Protein AF-A0A3D3I3N3-F1 (afdb_monomer)

Solvent-accessible surface area (backbone atoms only — not comparable to full-atom values): 8330 Å² total; per-residue (Å²): 110,50,72,39,70,46,18,69,83,77,69,41,96,70,52,85,77,75,49,32,69,65,54,54,48,48,44,50,77,73,69,51,54,66,74,58,51,54,49,53,52,51,52,31,50,77,68,74,52,48,52,54,95,85,55,81,80,80,92,64,98,73,89,87,88,80,66,74,88,75,64,67,69,63,46,59,38,98,86,43,79,83,39,69,40,49,49,94,45,44,68,59,54,50,46,71,75,52,67,89,70,86,84,68,99,61,99,71,60,96,85,64,85,88,77,87,81,94,67,59,85,70,77,109

pLDDT: mean 90.13, std 7.93, range [53.38, 98.31]

Mean predicted aligned error: 6.67 Å

Structure (mmCIF, N/CA/C/O backbone):
data_AF-A0A3D3I3N3-F1
#
_entry.id   AF-A0A3D3I3N3-F1
#
loop_
_atom_site.group_PDB
_atom_site.id
_atom_site.type_symbol
_atom_site.label_atom_id
_atom_site.label_alt_id
_atom_site.label_comp_id
_atom_site.label_asym_id
_atom_site.label_entity_id
_atom_site.label_seq_id
_atom_site.pdbx_PDB_ins_code
_atom_site.Cartn_x
_atom_site.Cartn_y
_atom_site.Cartn_z
_atom_site.occupancy
_atom_site.B_iso_or_equiv
_atom_site.auth_seq_id
_atom_site.auth_comp_id
_atom_site.auth_asym_id
_atom_site.auth_atom_id
_atom_site.pdbx_PDB_model_num
ATOM 1 N N . ALA A 1 1 ? 0.994 1.343 -4.228 1.00 86.19 1 ALA A N 1
ATOM 2 C CA . ALA A 1 1 ? 0.546 2.714 -3.893 1.00 86.19 1 ALA A CA 1
ATOM 3 C C . ALA A 1 1 ? 0.265 2.879 -2.397 1.00 86.19 1 ALA A C 1
ATOM 5 O O . ALA A 1 1 ? 0.879 3.739 -1.784 1.00 86.19 1 ALA A O 1
ATOM 6 N N . THR A 1 2 ? -0.582 2.039 -1.793 1.00 89.44 2 THR A N 1
ATOM 7 C CA . THR A 1 2 ? -1.004 2.143 -0.381 1.00 89.44 2 THR A CA 1
ATOM 8 C C . THR A 1 2 ? 0.145 2.243 0.630 1.00 89.44 2 THR A C 1
ATOM 10 O O . THR A 1 2 ? 0.139 3.152 1.447 1.00 89.44 2 THR A O 1
ATOM 13 N N . ILE A 1 3 ? 1.171 1.386 0.540 1.00 90.56 3 ILE A N 1
ATOM 14 C CA . ILE A 1 3 ? 2.317 1.427 1.473 1.00 90.56 3 ILE A CA 1
ATOM 15 C C . ILE A 1 3 ? 3.053 2.774 1.391 1.00 90.56 3 ILE A C 1
ATOM 17 O O . ILE A 1 3 ? 3.294 3.403 2.412 1.00 90.56 3 ILE A O 1
ATOM 21 N N . ALA A 1 4 ? 3.354 3.247 0.177 1.00 91.94 4 ALA A N 1
ATOM 22 C CA . ALA A 1 4 ? 4.021 4.534 -0.030 1.00 91.94 4 ALA A CA 1
ATOM 23 C C . ALA A 1 4 ? 3.169 5.730 0.425 1.00 91.94 4 ALA A C 1
ATOM 25 O O . ALA A 1 4 ? 3.715 6.723 0.896 1.00 91.94 4 ALA A O 1
ATOM 26 N N . ASN A 1 5 ? 1.840 5.644 0.290 1.00 88.38 5 ASN A N 1
ATOM 27 C CA . ASN A 1 5 ? 0.923 6.683 0.759 1.00 88.38 5 ASN A CA 1
ATOM 28 C C . ASN A 1 5 ? 0.978 6.851 2.283 1.00 88.38 5 ASN A C 1
ATOM 30 O O . ASN A 1 5 ? 0.860 7.977 2.748 1.00 88.38 5 ASN A O 1
ATOM 34 N N . MET A 1 6 ? 1.226 5.764 3.021 1.00 87.69 6 MET A N 1
ATOM 35 C CA . MET A 1 6 ? 1.333 5.774 4.481 1.00 87.69 6 MET A CA 1
ATOM 36 C C . MET A 1 6 ? 2.717 6.209 5.014 1.00 87.69 6 MET A C 1
ATOM 38 O O . MET A 1 6 ? 3.010 6.028 6.196 1.00 87.69 6 MET A O 1
ATOM 42 N N . ALA A 1 7 ? 3.609 6.732 4.160 1.00 89.88 7 ALA A N 1
ATOM 43 C CA . ALA A 1 7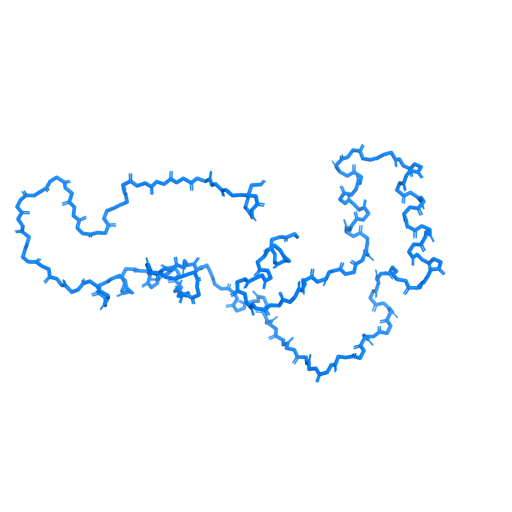 ? 4.956 7.150 4.566 1.00 89.88 7 ALA A CA 1
ATOM 44 C C . ALA A 1 7 ? 4.998 8.143 5.742 1.00 89.88 7 ALA A C 1
ATOM 46 O O . ALA A 1 7 ? 5.808 7.930 6.654 1.00 89.88 7 ALA A O 1
ATOM 47 N N . PRO A 1 8 ? 4.133 9.176 5.787 1.00 86.94 8 PRO A N 1
ATOM 48 C CA . PRO A 1 8 ? 4.076 10.085 6.928 1.00 86.94 8 PRO A CA 1
ATOM 49 C C . PRO A 1 8 ? 3.744 9.385 8.255 1.00 86.94 8 PRO A C 1
ATOM 51 O O . PRO A 1 8 ? 4.274 9.764 9.297 1.00 86.94 8 PRO A O 1
ATOM 54 N N . GLU A 1 9 ? 2.908 8.347 8.233 1.00 85.50 9 GLU A N 1
ATOM 55 C CA . GLU A 1 9 ? 2.410 7.642 9.416 1.00 85.50 9 GLU A CA 1
ATOM 56 C C . GLU A 1 9 ? 3.497 6.819 10.117 1.00 85.50 9 GLU A C 1
ATOM 58 O O . GLU A 1 9 ? 3.464 6.687 11.342 1.00 85.50 9 GLU A O 1
ATOM 63 N N . TYR A 1 10 ? 4.472 6.293 9.369 1.00 85.88 10 TYR A N 1
ATOM 64 C CA . TYR A 1 10 ? 5.650 5.612 9.925 1.00 85.88 10 TYR A CA 1
ATOM 65 C C . TYR A 1 10 ? 6.914 6.489 9.942 1.00 85.88 10 TYR A C 1
ATOM 67 O O . TYR A 1 10 ? 7.996 6.009 10.278 1.00 85.88 10 TYR A O 1
ATOM 75 N N . GLY A 1 11 ? 6.780 7.784 9.630 1.00 89.12 11 GLY A N 1
ATOM 76 C CA . GLY A 1 11 ? 7.830 8.791 9.800 1.00 89.12 11 GLY A CA 1
ATOM 77 C C . GLY A 1 11 ? 8.894 8.834 8.701 1.00 89.12 11 GLY A C 1
ATOM 78 O O . GLY A 1 11 ? 9.946 9.438 8.908 1.00 89.12 11 GLY A O 1
ATOM 79 N N . ALA A 1 12 ? 8.656 8.220 7.540 1.00 92.19 12 ALA A N 1
ATOM 80 C CA . ALA A 1 12 ? 9.586 8.297 6.416 1.00 92.19 12 ALA A CA 1
ATOM 81 C C . ALA A 1 12 ? 9.354 9.549 5.562 1.00 92.19 12 ALA A C 1
ATOM 83 O O . ALA A 1 12 ? 8.223 9.980 5.349 1.00 92.19 12 ALA A O 1
ATOM 84 N N . THR A 1 13 ? 10.431 10.096 4.990 1.00 94.44 13 THR A N 1
ATOM 85 C CA . THR A 1 13 ? 10.340 11.194 4.013 1.00 94.44 13 THR A CA 1
ATOM 86 C C . THR A 1 13 ? 9.647 10.754 2.721 1.00 94.44 13 THR A C 1
ATOM 88 O O . THR A 1 13 ? 8.879 11.516 2.143 1.00 94.44 13 THR A O 1
ATOM 91 N N . CYS A 1 14 ? 9.919 9.532 2.254 1.00 93.44 14 CYS A N 1
ATOM 92 C CA . CYS A 1 14 ? 9.282 8.946 1.077 1.00 93.44 14 CYS A CA 1
ATOM 93 C C . CYS A 1 14 ? 9.255 7.412 1.165 1.00 93.44 14 CYS A C 1
ATOM 95 O O . CYS A 1 14 ? 10.122 6.804 1.793 1.00 93.44 14 CYS A O 1
ATOM 97 N N . GLY A 1 15 ? 8.260 6.794 0.522 1.00 92.88 15 GLY A N 1
ATOM 98 C CA . GLY A 1 15 ? 8.227 5.358 0.238 1.00 92.88 15 GLY A CA 1
ATOM 99 C C . GLY A 1 15 ? 8.423 5.132 -1.258 1.00 92.88 15 GLY A C 1
ATOM 100 O O . GLY A 1 15 ? 7.574 5.534 -2.053 1.00 92.88 15 GLY A O 1
ATOM 101 N N . LEU A 1 16 ? 9.543 4.523 -1.646 1.00 93.19 16 LEU A N 1
ATOM 102 C CA . LEU A 1 16 ? 9.910 4.313 -3.046 1.00 93.19 16 LEU A CA 1
ATOM 103 C C . LEU A 1 16 ? 9.753 2.843 -3.427 1.00 93.19 16 LEU A C 1
ATOM 105 O O . LEU A 1 16 ? 10.225 1.956 -2.723 1.00 93.19 16 LEU A O 1
ATOM 109 N N . PHE A 1 17 ? 9.119 2.616 -4.573 1.00 94.56 17 PHE A N 1
ATOM 110 C CA . PHE A 1 17 ? 9.023 1.316 -5.227 1.00 94.56 17 PHE A CA 1
ATOM 111 C C . PHE A 1 17 ? 9.619 1.479 -6.631 1.00 94.56 17 PHE A C 1
ATOM 113 O O . PHE A 1 17 ? 9.136 2.345 -7.369 1.00 94.56 17 PHE A O 1
ATOM 120 N N . PRO A 1 18 ? 10.687 0.741 -6.987 1.00 94.25 18 PRO A N 1
ATOM 121 C CA . PRO A 1 18 ? 11.309 0.847 -8.303 1.00 94.25 18 PRO A CA 1
ATOM 122 C C . PRO A 1 18 ? 10.328 0.563 -9.445 1.00 94.25 18 PRO A C 1
ATOM 124 O O . PRO A 1 18 ? 9.402 -0.231 -9.293 1.00 94.25 18 PRO A O 1
ATOM 127 N N . VAL A 1 19 ? 10.556 1.189 -10.602 1.00 96.56 19 VAL A N 1
ATOM 128 C CA . VAL A 1 19 ? 9.777 0.899 -11.812 1.00 96.56 19 VAL A CA 1
ATOM 129 C C . VAL A 1 19 ? 10.142 -0.488 -12.317 1.00 96.56 19 VAL A C 1
ATOM 131 O O . VAL A 1 19 ? 11.312 -0.777 -12.541 1.00 96.56 19 VAL A O 1
ATOM 134 N N . ASP A 1 20 ? 9.135 -1.319 -12.537 1.00 96.69 20 ASP A N 1
ATOM 135 C CA . ASP A 1 20 ? 9.275 -2.715 -12.934 1.00 96.69 20 ASP A CA 1
ATOM 136 C C . ASP A 1 20 ? 8.194 -3.125 -13.956 1.00 96.69 20 ASP A C 1
ATOM 138 O O . ASP A 1 20 ? 7.418 -2.304 -14.460 1.00 96.69 20 ASP A O 1
ATOM 142 N N . ALA A 1 21 ? 8.121 -4.421 -14.266 1.00 96.69 21 ALA A N 1
ATOM 143 C CA . ALA A 1 21 ? 7.113 -4.960 -15.177 1.00 96.69 21 ALA A CA 1
ATOM 144 C C . ALA A 1 21 ? 5.672 -4.735 -14.681 1.00 96.69 21 ALA A C 1
ATOM 146 O O . ALA A 1 21 ? 4.770 -4.533 -15.499 1.00 96.69 21 ALA A O 1
ATOM 147 N N . GLU A 1 22 ? 5.444 -4.727 -13.365 1.00 97.19 22 GLU A N 1
ATOM 148 C CA . GLU A 1 22 ? 4.128 -4.455 -12.791 1.00 97.19 22 GLU A CA 1
ATOM 149 C C . GLU A 1 22 ? 3.722 -2.993 -12.994 1.00 97.19 22 GLU A C 1
ATOM 151 O O . GLU A 1 22 ? 2.583 -2.701 -13.356 1.00 97.19 22 GLU A O 1
ATOM 156 N N . THR A 1 23 ? 4.673 -2.068 -12.877 1.00 97.31 23 THR A N 1
ATOM 157 C CA . THR A 1 23 ? 4.469 -0.654 -13.205 1.00 97.31 23 THR A CA 1
ATOM 158 C C . THR A 1 23 ? 4.059 -0.483 -14.671 1.00 97.31 23 THR A C 1
ATOM 160 O O . THR A 1 23 ? 3.098 0.229 -14.971 1.00 97.31 23 THR A O 1
ATOM 163 N N . ILE A 1 24 ? 4.725 -1.182 -15.597 1.00 98.00 24 ILE A N 1
ATOM 164 C CA . ILE A 1 24 ? 4.367 -1.186 -17.025 1.00 98.00 24 ILE A CA 1
ATOM 165 C C . ILE A 1 24 ? 2.967 -1.770 -17.250 1.00 98.00 24 ILE A C 1
ATOM 167 O O . ILE A 1 24 ? 2.167 -1.194 -17.995 1.00 98.00 24 ILE A O 1
ATOM 171 N N . ARG A 1 25 ? 2.637 -2.879 -16.574 1.00 97.88 25 ARG A N 1
ATOM 172 C CA . ARG A 1 25 ? 1.293 -3.469 -16.606 1.00 97.88 25 ARG A CA 1
ATOM 173 C C . ARG A 1 25 ? 0.246 -2.463 -16.141 1.00 97.88 25 ARG A C 1
ATOM 175 O O . ARG A 1 25 ? -0.754 -2.290 -16.831 1.00 97.88 25 ARG A O 1
ATOM 182 N N . TYR A 1 26 ? 0.504 -1.760 -15.041 1.00 97.69 26 TYR A N 1
ATOM 183 C CA . TYR A 1 26 ? -0.396 -0.751 -14.495 1.00 97.69 26 TYR A CA 1
ATOM 184 C C . TYR A 1 26 ? -0.623 0.425 -15.456 1.00 97.69 26 TYR A C 1
ATOM 186 O O . TYR A 1 26 ? -1.762 0.863 -15.650 1.00 97.69 26 TYR A O 1
ATOM 194 N N . LEU A 1 27 ? 0.430 0.933 -16.108 1.00 98.12 27 LEU A N 1
ATOM 195 C CA . LEU A 1 27 ? 0.291 1.982 -17.127 1.00 98.12 27 LEU A CA 1
ATOM 196 C C . LEU A 1 27 ? -0.621 1.521 -18.272 1.00 98.12 27 LEU A C 1
ATOM 198 O O . LEU A 1 27 ? -1.520 2.263 -18.674 1.00 98.12 27 LEU A O 1
ATOM 202 N N . ARG A 1 28 ? -0.457 0.275 -18.729 1.00 97.75 28 ARG A N 1
ATOM 203 C CA . ARG A 1 28 ? -1.316 -0.320 -19.759 1.00 97.75 28 ARG A CA 1
ATOM 204 C C . ARG A 1 28 ? -2.763 -0.463 -19.297 1.00 97.75 28 ARG A C 1
ATOM 206 O O . ARG A 1 28 ? -3.667 0.020 -19.971 1.00 97.75 28 ARG A O 1
ATOM 213 N N . THR A 1 29 ? -3.006 -1.071 -18.135 1.00 97.81 29 THR A N 1
ATOM 214 C CA . THR A 1 29 ? -4.371 -1.290 -17.618 1.00 97.81 29 THR A CA 1
ATOM 215 C C . THR A 1 29 ? -5.096 0.011 -17.303 1.00 97.81 29 THR A C 1
ATOM 217 O O . THR A 1 29 ? -6.318 0.071 -17.365 1.00 97.81 29 THR A O 1
ATOM 220 N N . SER A 1 30 ? -4.350 1.067 -16.989 1.00 97.38 30 SER A N 1
ATOM 221 C CA . SER A 1 30 ? -4.897 2.400 -16.757 1.00 97.38 30 SER A CA 1
ATOM 222 C C . SER A 1 30 ? -5.050 3.224 -18.048 1.00 97.38 30 SER A C 1
ATOM 224 O O . SER A 1 30 ? -5.346 4.416 -17.981 1.00 97.38 30 SER A O 1
ATOM 226 N N . GLY A 1 31 ? -4.871 2.613 -19.225 1.00 97.31 31 GLY A N 1
ATOM 227 C CA . GLY A 1 31 ? -5.214 3.197 -20.525 1.00 97.31 31 GLY A CA 1
ATOM 228 C C . GLY A 1 31 ? -4.171 4.149 -21.109 1.00 97.31 31 GLY A C 1
ATOM 229 O O . GLY A 1 31 ? -4.523 5.021 -21.901 1.00 97.31 31 GLY A O 1
ATOM 230 N N . ARG A 1 32 ? -2.898 4.041 -20.711 1.00 98.31 32 ARG A N 1
ATOM 231 C CA . ARG A 1 32 ? -1.824 4.831 -21.335 1.00 98.31 32 ARG A CA 1
ATOM 232 C C . ARG A 1 32 ? -1.494 4.252 -22.707 1.00 98.31 32 ARG A C 1
ATOM 234 O O . ARG A 1 32 ? -1.537 3.045 -22.905 1.00 98.31 32 ARG A O 1
ATOM 241 N N . ASP A 1 33 ? -1.154 5.137 -23.638 1.00 97.75 33 ASP A N 1
ATOM 242 C CA . ASP A 1 33 ? -0.798 4.763 -25.006 1.00 97.75 33 ASP A CA 1
ATOM 243 C C . ASP A 1 33 ? 0.500 3.934 -25.056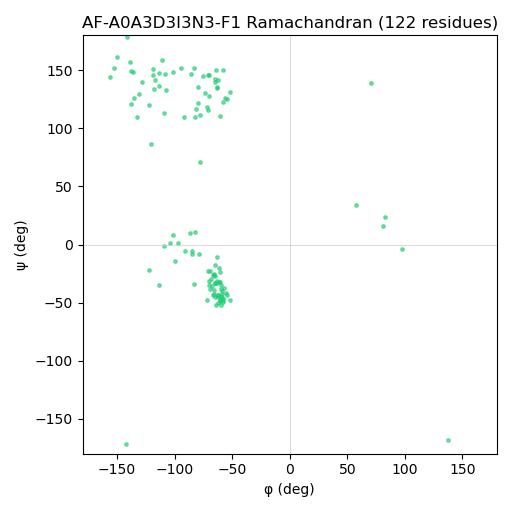 1.00 97.75 33 ASP A C 1
ATOM 245 O O . ASP A 1 33 ? 1.460 4.224 -24.336 1.00 97.75 33 ASP A O 1
ATOM 249 N N . GLU A 1 34 ? 0.565 2.938 -25.943 1.00 97.94 34 GLU A N 1
ATOM 250 C CA . GLU A 1 34 ? 1.725 2.041 -26.050 1.00 97.94 34 GLU A CA 1
ATOM 251 C C . GLU A 1 34 ? 3.015 2.788 -26.420 1.00 97.94 34 GLU A C 1
ATOM 253 O O . GLU A 1 34 ? 4.088 2.435 -25.931 1.00 97.94 34 GLU A O 1
ATOM 258 N N . THR A 1 35 ? 2.950 3.876 -27.200 1.00 98.25 35 THR A N 1
ATOM 259 C CA . THR A 1 35 ? 4.147 4.684 -27.498 1.00 98.25 35 THR A CA 1
ATOM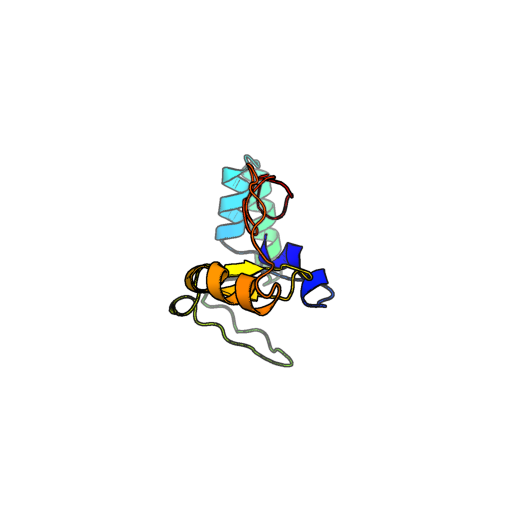 260 C C . THR A 1 35 ? 4.653 5.428 -26.264 1.00 98.25 35 THR A C 1
ATOM 262 O O . THR A 1 35 ? 5.847 5.706 -26.142 1.00 98.25 35 THR A O 1
ATOM 265 N N . HIS A 1 36 ? 3.766 5.786 -25.332 1.00 97.88 36 HIS A N 1
ATOM 266 C CA . HIS A 1 36 ? 4.156 6.357 -24.047 1.00 97.88 36 HIS A CA 1
ATOM 267 C C . HIS A 1 36 ? 4.790 5.284 -23.163 1.00 97.88 36 HIS A C 1
ATOM 269 O O . HIS A 1 36 ? 5.868 5.506 -22.616 1.00 97.88 36 HIS A O 1
ATOM 275 N N . ILE A 1 37 ? 4.153 4.118 -23.058 1.00 98.31 37 ILE A N 1
ATOM 276 C CA . ILE A 1 37 ? 4.636 2.997 -22.246 1.00 98.31 37 ILE A CA 1
ATOM 277 C C . ILE A 1 37 ? 6.034 2.564 -22.701 1.00 98.31 37 ILE A C 1
ATOM 279 O O . ILE A 1 37 ? 6.946 2.483 -21.880 1.00 98.31 37 ILE A O 1
ATOM 283 N N . ALA A 1 38 ? 6.233 2.391 -24.010 1.00 98.12 38 ALA A N 1
ATOM 284 C CA . ALA A 1 38 ? 7.526 2.031 -24.583 1.00 98.12 38 ALA A CA 1
ATOM 285 C C . ALA A 1 38 ? 8.617 3.068 -24.266 1.00 98.12 38 ALA A C 1
ATOM 287 O O . ALA A 1 38 ? 9.753 2.702 -23.969 1.00 98.12 38 ALA A O 1
ATOM 288 N N . ARG A 1 39 ? 8.278 4.366 -24.281 1.00 98.12 39 ARG A N 1
ATOM 289 C CA . ARG A 1 39 ? 9.214 5.437 -23.904 1.00 98.12 39 ARG A CA 1
ATOM 290 C C . ARG A 1 39 ? 9.591 5.384 -22.428 1.00 98.12 39 ARG A C 1
ATOM 292 O O . ARG A 1 39 ? 10.767 5.539 -22.116 1.00 98.12 39 ARG A O 1
ATOM 299 N N . VAL A 1 40 ? 8.619 5.167 -21.541 1.00 97.88 40 VAL A N 1
ATOM 300 C CA . VAL A 1 40 ? 8.870 5.029 -20.098 1.00 97.88 40 VAL A CA 1
ATOM 301 C C . VAL A 1 40 ? 9.812 3.857 -19.847 1.00 97.88 40 VAL A C 1
ATOM 303 O O . VAL A 1 40 ? 10.853 4.034 -19.220 1.00 97.88 40 VAL A O 1
ATOM 306 N N . GLU A 1 41 ? 9.501 2.681 -20.388 1.00 97.88 41 GLU A N 1
ATOM 307 C CA . GLU A 1 41 ? 10.334 1.496 -20.198 1.00 97.88 41 GLU A CA 1
ATOM 308 C C . GLU A 1 41 ? 11.752 1.696 -20.750 1.00 97.88 41 GLU A C 1
ATOM 310 O O . GLU A 1 41 ? 12.729 1.465 -20.036 1.00 97.88 41 GLU A O 1
ATOM 315 N N . ALA A 1 42 ? 11.882 2.187 -21.987 1.00 98.06 42 ALA A N 1
ATOM 316 C CA . ALA A 1 42 ? 13.182 2.436 -22.605 1.00 98.06 42 ALA A CA 1
ATOM 317 C C . ALA A 1 42 ? 14.029 3.432 -21.797 1.00 98.06 42 ALA A C 1
ATOM 319 O O . ALA A 1 42 ? 15.228 3.218 -21.626 1.00 98.06 42 ALA A O 1
ATOM 320 N N . TYR A 1 43 ? 13.412 4.488 -21.262 1.00 98.19 43 TYR A N 1
ATOM 321 C CA . TYR A 1 43 ? 14.082 5.484 -20.428 1.00 98.19 43 TYR A CA 1
ATOM 322 C C . TYR A 1 43 ? 14.643 4.879 -19.134 1.00 98.19 43 TYR A C 1
ATOM 324 O O . TYR A 1 43 ? 15.823 5.063 -18.837 1.00 98.19 43 TYR A O 1
ATOM 332 N N . TYR A 1 44 ? 13.826 4.131 -18.382 1.00 97.44 44 TYR A N 1
ATOM 333 C CA . TYR A 1 44 ? 14.269 3.522 -17.123 1.00 97.44 44 TYR A CA 1
ATOM 334 C C . TYR A 1 44 ? 15.319 2.431 -17.356 1.00 97.44 44 TYR A C 1
ATOM 336 O O . TYR A 1 44 ? 16.270 2.325 -16.581 1.00 97.44 44 TYR A O 1
ATOM 344 N N . ARG A 1 45 ? 15.206 1.665 -18.449 1.00 95.44 45 ARG A N 1
ATOM 345 C CA . ARG A 1 45 ? 16.226 0.682 -18.841 1.00 95.44 45 ARG A CA 1
ATOM 346 C C . ARG A 1 45 ? 17.547 1.345 -19.216 1.00 95.44 45 ARG A C 1
ATOM 348 O O . ARG A 1 45 ? 18.584 0.916 -18.731 1.00 95.44 45 ARG A O 1
ATOM 355 N N . ALA A 1 46 ? 17.516 2.414 -20.012 1.00 97.19 46 ALA A N 1
ATOM 356 C CA . ALA A 1 46 ? 18.723 3.137 -20.419 1.00 97.19 46 ALA A CA 1
ATOM 357 C C . ALA A 1 46 ? 19.502 3.736 -19.232 1.00 97.19 46 ALA A C 1
ATOM 359 O O . ALA A 1 46 ? 20.703 3.966 -19.342 1.00 97.19 46 ALA A O 1
ATOM 360 N N . GLN A 1 47 ? 18.830 3.977 -18.104 1.00 95.69 47 GLN A N 1
ATOM 361 C CA . GLN A 1 47 ? 19.447 4.484 -16.877 1.00 95.69 47 GLN A CA 1
ATOM 362 C C . GLN A 1 47 ? 19.801 3.407 -15.852 1.00 95.69 47 GLN A C 1
ATOM 364 O O . GLN A 1 47 ? 20.297 3.748 -14.782 1.00 95.69 47 GLN A O 1
ATOM 369 N N . ASN A 1 48 ? 19.550 2.128 -16.145 1.00 92.88 48 ASN A N 1
ATOM 370 C CA . ASN A 1 48 ? 19.677 1.034 -15.177 1.00 92.88 48 ASN A CA 1
ATOM 371 C C . ASN A 1 48 ? 18.805 1.240 -13.921 1.00 92.88 48 ASN A C 1
ATOM 373 O O . ASN A 1 48 ? 19.183 0.861 -12.817 1.00 92.88 48 ASN A O 1
ATOM 377 N N . LEU A 1 49 ? 17.632 1.858 -14.092 1.00 94.00 49 LEU A N 1
ATOM 378 C CA . LEU A 1 49 ? 16.651 2.116 -13.031 1.0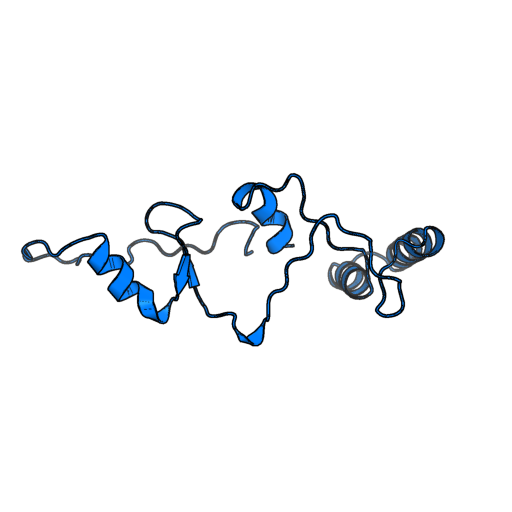0 94.00 49 LEU A CA 1
ATOM 379 C C . LEU A 1 49 ? 15.384 1.257 -13.169 1.00 94.00 49 LEU A C 1
ATOM 381 O O . LEU A 1 49 ? 14.470 1.369 -12.354 1.00 94.00 49 LEU A O 1
ATOM 385 N N . PHE A 1 50 ? 15.309 0.425 -14.210 1.00 96.00 50 PHE A N 1
ATOM 386 C CA . PHE A 1 50 ? 14.250 -0.566 -14.364 1.00 96.00 50 PHE A CA 1
ATOM 387 C C . PHE A 1 50 ? 14.589 -1.805 -13.532 1.00 96.00 50 PHE A C 1
ATOM 389 O O . PHE A 1 50 ? 15.587 -2.471 -13.794 1.00 96.00 50 PHE A O 1
ATOM 396 N N . HIS A 1 51 ? 1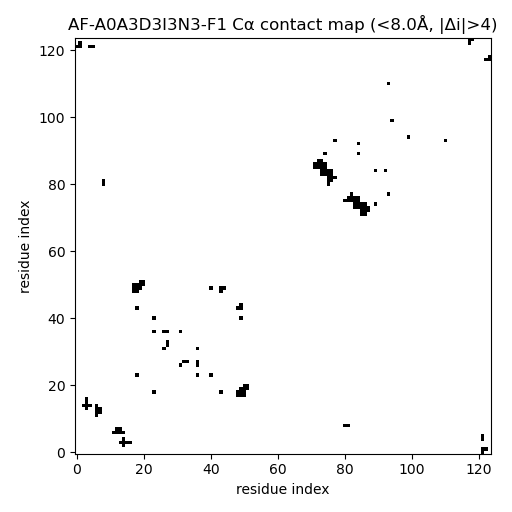3.764 -2.107 -12.537 1.00 95.50 51 HIS A N 1
ATOM 397 C CA . HIS A 1 51 ? 13.975 -3.209 -11.613 1.00 95.50 51 HIS A CA 1
ATOM 398 C C . HIS A 1 51 ? 13.563 -4.556 -12.216 1.00 95.50 51 HIS A C 1
ATOM 400 O O . HIS A 1 51 ? 12.487 -4.707 -12.804 1.00 95.50 51 HIS A O 1
ATOM 406 N N . SER A 1 52 ? 14.414 -5.555 -12.007 1.00 92.88 52 SER A N 1
ATOM 407 C CA . SER A 1 52 ? 14.197 -6.955 -12.358 1.00 92.88 52 SER A CA 1
ATOM 408 C C . SER A 1 52 ? 14.941 -7.858 -11.368 1.00 92.88 52 SER A C 1
ATOM 410 O O . SER A 1 52 ? 15.825 -7.402 -10.650 1.00 92.88 52 SER A O 1
ATOM 412 N N . ALA A 1 53 ? 14.559 -9.136 -11.295 1.00 89.06 53 ALA A N 1
ATOM 413 C CA . ALA A 1 53 ? 15.079 -10.072 -10.288 1.00 89.06 53 ALA A CA 1
ATOM 414 C C . ALA A 1 53 ? 16.587 -10.374 -10.419 1.00 89.06 53 ALA A C 1
ATOM 416 O O . ALA A 1 53 ? 17.193 -10.899 -9.493 1.00 89.06 53 ALA A O 1
ATOM 417 N N . ASP A 1 54 ? 17.172 -10.077 -11.575 1.00 88.44 54 ASP A N 1
ATOM 418 C CA . ASP A 1 54 ? 18.588 -10.229 -11.905 1.00 88.44 54 ASP A CA 1
ATOM 419 C C . ASP A 1 54 ? 19.429 -8.978 -11.595 1.00 88.44 54 ASP A C 1
ATOM 421 O O . ASP A 1 54 ? 20.654 -9.022 -11.716 1.00 88.44 54 ASP A O 1
ATOM 425 N N . MET A 1 55 ? 18.800 -7.871 -11.189 1.00 88.06 55 MET A N 1
ATOM 426 C CA . MET A 1 55 ? 19.520 -6.663 -10.793 1.00 88.06 55 MET A CA 1
ATOM 427 C C . MET A 1 55 ? 20.232 -6.862 -9.449 1.00 88.06 55 MET A C 1
ATOM 429 O O . MET A 1 55 ? 19.712 -7.551 -8.567 1.00 88.06 55 MET A O 1
ATOM 433 N N . PRO A 1 56 ? 21.408 -6.238 -9.257 1.00 89.12 56 PRO A N 1
ATOM 434 C CA . PRO A 1 56 ? 22.065 -6.236 -7.960 1.00 89.12 56 PRO A CA 1
ATOM 435 C C . PRO A 1 56 ? 21.183 -5.538 -6.920 1.00 89.12 56 PRO A C 1
ATOM 437 O O . PRO A 1 56 ? 20.545 -4.521 -7.206 1.00 89.12 56 PRO A O 1
ATOM 440 N N . GLU A 1 57 ? 21.169 -6.081 -5.705 1.00 89.12 57 GLU A N 1
ATOM 441 C CA . GLU A 1 57 ? 20.480 -5.457 -4.580 1.00 89.12 57 GLU A CA 1
ATOM 442 C C . GLU A 1 57 ? 21.144 -4.116 -4.242 1.00 89.12 57 GLU A C 1
ATOM 444 O O . GLU A 1 57 ? 22.369 -3.977 -4.292 1.00 89.12 57 GLU A O 1
ATOM 449 N N . ALA A 1 58 ? 20.332 -3.108 -3.928 1.00 90.00 58 ALA A N 1
ATOM 450 C CA . ALA A 1 58 ? 20.852 -1.812 -3.527 1.00 90.00 58 ALA A CA 1
ATOM 451 C C . ALA A 1 58 ? 21.500 -1.893 -2.138 1.00 90.00 58 ALA A C 1
ATOM 453 O O . ALA A 1 58 ? 21.039 -2.610 -1.250 1.00 90.00 58 ALA A O 1
ATOM 454 N N . GLU A 1 59 ? 22.552 -1.107 -1.927 1.00 94.44 59 GLU A N 1
ATOM 455 C CA . GLU A 1 59 ? 23.179 -0.990 -0.615 1.00 94.44 59 GLU A CA 1
ATOM 456 C C . GLU A 1 59 ? 22.344 -0.066 0.279 1.00 94.44 59 GLU A C 1
ATOM 458 O O . GLU A 1 59 ? 22.260 1.146 0.059 1.00 94.44 59 GLU A O 1
ATOM 463 N N . TYR A 1 60 ? 21.717 -0.645 1.302 1.00 94.62 60 TYR A N 1
ATOM 464 C CA . TYR A 1 60 ? 20.943 0.087 2.299 1.00 94.62 60 TYR A CA 1
ATOM 465 C C . TYR A 1 60 ? 21.737 0.260 3.594 1.00 94.62 60 TYR A C 1
ATOM 467 O O . TYR A 1 60 ? 22.512 -0.604 3.997 1.00 94.62 60 TYR A O 1
ATOM 475 N N . SER A 1 61 ? 21.500 1.367 4.300 1.00 97.06 61 SER A N 1
ATOM 476 C CA . SER A 1 61 ? 22.073 1.590 5.635 1.00 97.06 61 SER A CA 1
ATOM 477 C C . SER A 1 61 ? 21.529 0.617 6.687 1.00 97.06 61 SER A C 1
ATOM 479 O O . SER A 1 61 ? 22.193 0.355 7.687 1.00 97.06 61 SER A O 1
ATOM 481 N N . SER A 1 62 ? 20.314 0.105 6.476 1.00 95.75 62 SER A N 1
ATOM 482 C CA . SER A 1 62 ? 19.672 -0.927 7.285 1.00 95.75 62 SER A CA 1
ATOM 483 C C . SER A 1 62 ? 18.615 -1.649 6.453 1.00 95.75 62 SER A C 1
ATOM 485 O O . SER A 1 62 ? 17.911 -1.012 5.665 1.00 95.75 62 SER A O 1
ATOM 487 N N . THR A 1 63 ? 18.476 -2.955 6.671 1.00 94.88 63 THR A N 1
ATOM 488 C CA . THR A 1 63 ? 17.485 -3.801 5.999 1.00 94.88 63 THR A CA 1
ATOM 489 C C . THR A 1 63 ? 16.534 -4.388 7.032 1.00 94.88 63 THR A C 1
ATOM 491 O O . THR A 1 63 ? 16.955 -4.897 8.071 1.00 94.88 63 THR A O 1
ATOM 494 N N . LEU A 1 64 ? 15.237 -4.327 6.738 1.00 93.81 64 LEU A N 1
ATOM 495 C CA . LEU A 1 64 ? 14.175 -4.942 7.529 1.00 93.81 64 LEU A CA 1
ATOM 496 C C . LEU A 1 64 ? 13.483 -6.000 6.671 1.00 93.81 64 LEU A C 1
ATOM 498 O O . LEU A 1 64 ? 13.278 -5.787 5.478 1.00 93.81 64 LEU A O 1
ATOM 502 N N . SER A 1 65 ? 13.105 -7.121 7.279 1.00 94.12 65 SER A N 1
ATOM 503 C CA . SER A 1 65 ? 12.359 -8.189 6.615 1.00 94.12 65 SER A CA 1
ATOM 504 C C . SER A 1 65 ? 10.953 -8.322 7.197 1.00 94.12 65 SER A C 1
ATOM 506 O O . SER A 1 65 ? 10.716 -8.076 8.381 1.00 94.12 65 SER A O 1
ATOM 508 N N . LEU A 1 66 ? 10.012 -8.711 6.339 1.00 93.44 66 LEU A N 1
ATOM 509 C CA . LEU A 1 66 ? 8.637 -9.026 6.702 1.00 93.44 66 LEU A CA 1
ATOM 510 C C . LEU A 1 66 ? 8.215 -10.274 5.928 1.00 93.44 66 LEU A C 1
ATOM 512 O O . LEU A 1 66 ? 8.209 -10.253 4.698 1.00 93.44 66 LEU A O 1
ATOM 516 N N . ASP A 1 67 ? 7.840 -11.333 6.642 1.00 95.19 67 ASP A N 1
ATOM 517 C CA . ASP A 1 67 ? 7.181 -12.481 6.026 1.00 95.19 67 ASP A CA 1
ATOM 518 C C . ASP A 1 67 ? 5.699 -12.152 5.806 1.00 95.19 67 ASP A C 1
ATOM 520 O O . ASP A 1 67 ? 4.964 -11.821 6.741 1.00 95.19 67 ASP A O 1
ATOM 524 N 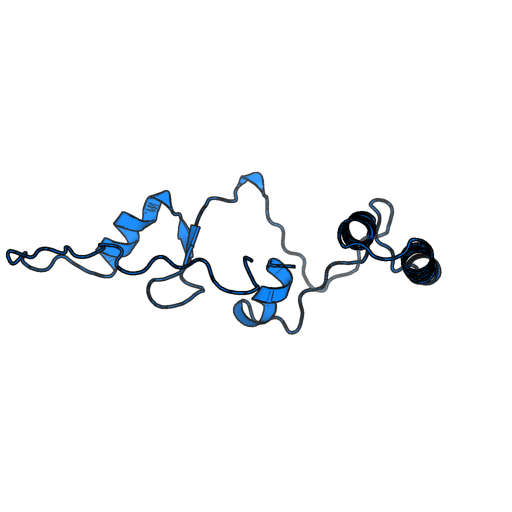N . LEU A 1 68 ? 5.252 -12.226 4.552 1.00 93.25 68 LEU A N 1
ATOM 525 C CA . LEU A 1 68 ? 3.854 -11.988 4.206 1.00 93.25 68 LEU A CA 1
ATOM 526 C C . LEU A 1 68 ? 2.927 -13.099 4.723 1.00 93.25 68 LEU A C 1
ATOM 528 O O . LEU A 1 68 ? 1.741 -12.839 4.914 1.00 93.25 68 LEU A O 1
ATOM 532 N N . GLY A 1 69 ? 3.445 -14.303 4.987 1.00 96.12 69 GLY A N 1
ATOM 533 C CA . GLY A 1 69 ? 2.693 -15.410 5.583 1.00 96.12 69 GLY A CA 1
ATOM 534 C C . GLY A 1 69 ? 2.247 -15.142 7.023 1.00 96.12 69 GLY A C 1
ATOM 535 O O . GLY A 1 69 ? 1.204 -15.642 7.444 1.00 96.12 69 GLY A O 1
ATOM 536 N N . ASP A 1 70 ? 2.974 -14.289 7.746 1.00 93.19 70 ASP A N 1
ATOM 537 C CA . ASP A 1 70 ? 2.656 -13.903 9.125 1.00 93.19 70 ASP A CA 1
ATOM 538 C C . ASP A 1 70 ? 1.647 -12.742 9.207 1.00 93.19 70 ASP A C 1
ATOM 540 O O . ASP A 1 70 ? 1.168 -12.379 10.291 1.00 93.19 70 ASP A O 1
ATOM 544 N N . VAL A 1 71 ? 1.308 -12.127 8.069 1.00 93.19 71 VAL A N 1
ATOM 545 C CA . VAL A 1 71 ? 0.406 -10.975 8.024 1.00 93.19 71 VAL A CA 1
ATOM 546 C C . VAL A 1 71 ? -1.023 -11.417 8.323 1.00 93.19 71 VAL A C 1
ATOM 548 O O . VAL A 1 71 ? -1.650 -12.171 7.583 1.00 93.19 71 VAL A O 1
ATOM 551 N N . GLN A 1 72 ? -1.576 -10.873 9.406 1.00 93.50 72 GLN A N 1
ATOM 552 C CA . GLN A 1 72 ? -2.961 -11.099 9.816 1.00 93.50 72 GLN A CA 1
ATOM 553 C C . GLN A 1 72 ? -3.820 -9.849 9.595 1.00 93.50 72 GLN A C 1
ATOM 555 O O . GLN A 1 72 ? -3.322 -8.733 9.809 1.00 93.50 72 GLN A O 1
ATOM 560 N N . PRO A 1 73 ? -5.119 -10.013 9.261 1.00 94.00 73 PRO A N 1
ATOM 561 C CA . PRO A 1 73 ? -6.072 -8.911 9.232 1.00 94.00 73 PRO A CA 1
ATOM 562 C C . PRO A 1 73 ? -6.044 -8.135 10.547 1.00 94.00 73 PRO A C 1
ATOM 564 O O . PRO A 1 73 ? -6.110 -8.713 11.636 1.00 94.00 73 PRO A O 1
ATOM 567 N N . SER A 1 74 ? -5.948 -6.816 10.451 1.00 92.88 74 SER A N 1
ATOM 568 C CA . SER A 1 74 ? -5.837 -5.938 11.611 1.00 92.88 74 SER A CA 1
ATOM 569 C C . SER A 1 74 ? -6.684 -4.688 11.454 1.00 92.88 74 SER A C 1
ATOM 571 O O . SER A 1 74 ? -6.983 -4.261 10.343 1.00 92.88 74 SER A O 1
ATOM 573 N N . VAL A 1 75 ? -7.017 -4.093 12.591 1.00 91.81 75 VAL A N 1
ATOM 574 C CA . VAL A 1 75 ? -7.654 -2.782 12.712 1.00 91.81 75 VAL A CA 1
ATOM 575 C C . VAL A 1 75 ? -6.726 -1.854 13.489 1.00 91.81 75 VAL A C 1
ATOM 577 O O . VAL A 1 75 ? -5.935 -2.315 14.312 1.00 91.81 75 VAL A O 1
ATOM 580 N N . ALA A 1 76 ? -6.808 -0.555 13.223 1.00 88.75 76 ALA A N 1
ATOM 581 C CA . ALA A 1 76 ? -6.048 0.463 13.938 1.00 88.75 76 ALA A CA 1
ATOM 582 C C . ALA A 1 76 ? -6.988 1.362 14.746 1.00 88.75 76 ALA A C 1
ATOM 584 O O . ALA A 1 76 ? -8.034 1.775 14.245 1.00 88.75 76 ALA A O 1
ATOM 585 N N . GLY A 1 77 ? -6.619 1.660 15.991 1.00 88.25 77 GLY A N 1
ATOM 586 C CA . GLY A 1 77 ? -7.401 2.492 16.900 1.00 88.25 77 GLY A CA 1
ATOM 587 C C . GLY A 1 77 ? -7.443 1.932 18.328 1.00 88.25 77 GLY A C 1
ATOM 588 O O . GLY A 1 77 ? -6.683 1.029 18.670 1.00 88.25 77 GLY A O 1
ATOM 589 N N . PRO A 1 78 ? -8.320 2.457 19.204 1.00 85.12 78 PRO A N 1
ATOM 590 C CA . PRO A 1 78 ? -9.396 3.411 18.916 1.00 85.12 78 PRO A CA 1
ATOM 591 C C . PRO A 1 78 ? -8.959 4.886 18.919 1.00 85.12 78 PRO A C 1
ATOM 593 O O . PRO A 1 78 ? -9.779 5.750 18.631 1.00 85.12 78 PRO A O 1
ATOM 596 N N . LYS A 1 79 ? -7.704 5.197 19.282 1.00 84.19 79 LYS A N 1
ATOM 597 C CA . LYS A 1 79 ? -7.245 6.588 19.472 1.00 84.19 79 LYS A CA 1
ATOM 598 C C . LYS A 1 79 ? -6.210 7.050 18.453 1.00 84.19 79 LYS A C 1
ATOM 600 O O . LYS A 1 79 ? -6.199 8.233 18.126 1.00 84.19 79 LYS A O 1
ATOM 605 N N . ARG A 1 80 ? -5.320 6.166 17.990 1.00 83.25 80 ARG A N 1
ATOM 606 C CA . ARG A 1 80 ? -4.227 6.530 17.078 1.00 83.25 80 ARG A CA 1
ATOM 607 C C . ARG A 1 80 ? -4.072 5.500 15.952 1.00 83.25 80 ARG A C 1
ATOM 609 O O . ARG A 1 80 ? -4.309 4.318 16.195 1.00 83.25 80 ARG A O 1
ATOM 616 N N . PRO A 1 81 ? -3.640 5.905 14.747 1.00 79.81 81 PRO A N 1
ATOM 617 C CA . PRO A 1 81 ? -3.474 4.998 13.605 1.00 79.81 81 PRO A CA 1
ATOM 618 C C . PRO A 1 81 ? -2.372 3.944 13.807 1.00 79.81 81 PRO A C 1
ATOM 620 O O . PRO A 1 81 ? -2.444 2.859 13.242 1.00 79.81 81 PRO A O 1
ATOM 623 N N . GLN A 1 82 ? -1.378 4.219 14.651 1.00 81.00 82 GLN A N 1
ATOM 624 C CA . GLN A 1 82 ? -0.338 3.255 15.016 1.00 81.00 82 GLN A CA 1
ATOM 625 C C . GLN A 1 82 ? -0.788 2.222 16.066 1.00 81.00 82 GLN A C 1
ATOM 627 O O . GLN A 1 82 ? -0.055 1.269 16.331 1.00 81.00 82 GLN A O 1
ATOM 632 N N . ASP A 1 83 ? -1.973 2.380 16.669 1.00 84.12 83 ASP A N 1
ATOM 633 C CA . ASP A 1 83 ? -2.518 1.425 17.640 1.00 84.12 83 ASP A CA 1
ATOM 634 C C . ASP A 1 83 ? -3.099 0.204 16.899 1.00 84.12 83 ASP A C 1
ATOM 636 O O . ASP A 1 83 ? -4.312 0.029 16.786 1.00 84.12 83 ASP A O 1
ATOM 640 N N . ARG A 1 84 ? -2.224 -0.634 16.333 1.00 87.56 84 ARG A N 1
ATOM 641 C CA . ARG A 1 84 ? -2.609 -1.842 15.592 1.00 87.56 84 ARG A CA 1
ATOM 642 C C . ARG A 1 84 ? -3.091 -2.943 16.542 1.00 87.56 84 ARG A C 1
ATOM 644 O O . ARG A 1 84 ? -2.380 -3.334 17.464 1.00 87.56 84 ARG A O 1
ATOM 651 N N . SER A 1 85 ? -4.248 -3.528 16.246 1.00 88.19 85 SER A N 1
ATOM 652 C CA . SER A 1 85 ? -4.758 -4.744 16.884 1.00 88.19 85 SER A CA 1
ATOM 653 C C . SER A 1 85 ? -5.162 -5.768 15.827 1.00 88.19 85 SER A C 1
ATOM 655 O O . SER A 1 85 ? -5.724 -5.419 14.788 1.00 88.19 85 SER A O 1
ATOM 657 N N . ILE A 1 86 ? -4.867 -7.046 16.070 1.00 93.62 86 ILE A N 1
ATOM 658 C CA . ILE A 1 86 ? -5.331 -8.131 15.200 1.00 93.62 86 ILE A CA 1
ATOM 659 C C . ILE A 1 86 ? -6.861 -8.150 15.248 1.00 93.62 86 ILE A C 1
ATOM 661 O O . ILE A 1 86 ? -7.451 -8.058 16.324 1.00 93.62 86 ILE A O 1
ATOM 665 N N . LEU A 1 87 ? -7.515 -8.284 14.093 1.00 93.12 87 LEU A N 1
ATOM 666 C CA . LEU A 1 87 ? -8.973 -8.207 13.990 1.00 93.12 87 LEU A CA 1
ATOM 667 C C . LEU A 1 87 ? -9.671 -9.244 14.886 1.00 93.12 87 LEU A C 1
ATOM 669 O O . LEU A 1 87 ? -10.665 -8.926 15.534 1.00 93.12 87 LEU A O 1
ATOM 673 N N . SER A 1 88 ? -9.109 -10.452 15.001 1.00 93.56 88 SER A N 1
ATOM 674 C CA . SER A 1 88 ? -9.610 -11.506 15.899 1.00 93.56 88 SER A CA 1
ATOM 675 C C . SER A 1 88 ? -9.586 -11.115 17.383 1.00 93.56 88 SER A C 1
ATOM 677 O O . SER A 1 88 ? -10.315 -11.693 18.184 1.00 93.56 88 SER A O 1
ATOM 679 N N . GLN A 1 89 ? -8.787 -10.113 17.757 1.00 91.69 89 GLN A N 1
ATOM 680 C CA . GLN A 1 89 ? -8.646 -9.602 19.120 1.00 91.69 89 GLN A CA 1
ATOM 681 C C . GLN A 1 89 ? -9.378 -8.271 19.343 1.00 91.69 89 GLN A C 1
ATOM 683 O O . GLN A 1 89 ? -9.344 -7.744 20.456 1.00 91.69 89 GLN A O 1
ATOM 688 N N . ALA A 1 90 ? -10.069 -7.729 18.334 1.00 90.38 90 ALA A N 1
ATOM 689 C CA . ALA A 1 90 ? -10.683 -6.402 18.403 1.00 90.38 90 ALA A CA 1
ATOM 690 C C . ALA A 1 90 ? -11.643 -6.248 19.598 1.00 90.38 90 ALA A C 1
ATOM 692 O O . ALA A 1 90 ? -11.590 -5.244 20.307 1.00 90.38 90 ALA A O 1
ATOM 693 N N . GLN A 1 91 ? -12.462 -7.267 19.888 1.00 88.75 91 GLN A N 1
ATOM 694 C CA . GLN A 1 91 ? -13.375 -7.251 21.037 1.00 88.75 91 GLN A CA 1
ATOM 695 C C . GLN A 1 91 ? -12.626 -7.168 22.376 1.00 88.75 91 GLN A C 1
ATOM 697 O O . GLN A 1 91 ? -13.014 -6.401 23.258 1.00 88.75 91 GLN A O 1
ATOM 702 N N . ALA A 1 92 ? -11.565 -7.961 22.539 1.00 88.69 92 ALA A N 1
ATOM 703 C CA . ALA A 1 92 ? -10.758 -7.960 23.755 1.00 88.69 92 ALA A CA 1
ATOM 704 C C . ALA A 1 92 ? -10.024 -6.621 23.921 1.00 88.69 92 ALA A C 1
ATOM 706 O O . ALA A 1 92 ? -10.042 -6.041 25.004 1.00 88.69 92 ALA A O 1
ATOM 707 N N . SER A 1 93 ? -9.460 -6.091 22.832 1.00 87.12 93 SER A N 1
ATOM 708 C CA . SER A 1 93 ? -8.798 -4.784 22.816 1.00 87.12 93 SER A CA 1
ATOM 709 C C . SER A 1 93 ? -9.756 -3.654 23.212 1.00 87.12 93 SER A C 1
ATOM 711 O O . SER A 1 93 ? -9.441 -2.860 24.097 1.00 87.12 93 SER A O 1
ATOM 713 N N . PHE A 1 94 ? -10.974 -3.640 22.658 1.00 88.44 94 PHE A N 1
ATOM 714 C CA . PHE A 1 94 ? -12.005 -2.667 23.022 1.00 88.44 94 PHE A CA 1
ATOM 715 C C . PHE A 1 94 ? -12.337 -2.704 24.522 1.00 88.44 94 PHE A C 1
ATOM 717 O O . PHE A 1 94 ? -12.309 -1.668 25.185 1.00 88.44 94 PHE A O 1
ATOM 724 N N . ARG A 1 95 ? -12.588 -3.897 25.077 1.00 87.12 95 ARG A N 1
ATOM 725 C CA . ARG A 1 95 ? -12.926 -4.078 26.503 1.00 87.12 95 ARG A CA 1
ATOM 726 C C . ARG A 1 95 ? -11.798 -3.666 27.450 1.00 87.12 95 ARG A C 1
ATOM 728 O O . ARG A 1 95 ? -12.078 -3.207 28.552 1.00 87.12 95 ARG A O 1
ATOM 735 N N . ASN A 1 96 ? -10.542 -3.809 27.028 1.00 84.94 96 ASN A N 1
ATOM 736 C CA . ASN A 1 96 ? -9.390 -3.372 27.819 1.00 84.94 96 ASN A CA 1
ATOM 737 C C . ASN A 1 96 ? -9.290 -1.842 27.902 1.00 84.94 96 ASN A C 1
ATOM 739 O O . ASN A 1 96 ? -8.865 -1.308 28.924 1.00 84.94 96 ASN A O 1
ATOM 743 N N . VAL A 1 97 ? -9.671 -1.130 26.837 1.00 84.38 97 VAL A N 1
ATOM 744 C CA . VAL A 1 97 ? -9.624 0.342 26.787 1.00 84.38 97 VAL A CA 1
ATOM 745 C C . VAL A 1 97 ? -10.859 0.972 27.436 1.00 84.38 97 VAL A C 1
ATOM 747 O O . VAL A 1 97 ? -10.754 2.036 28.050 1.00 84.38 97 VAL A O 1
ATOM 750 N N . PHE A 1 98 ? -12.017 0.322 27.316 1.00 83.94 98 PHE A N 1
ATOM 751 C CA . PHE A 1 98 ? -13.298 0.792 27.839 1.00 83.94 98 PHE A CA 1
ATOM 752 C C . PHE A 1 98 ? -13.865 -0.227 28.843 1.00 83.94 98 PHE A C 1
ATOM 754 O O . PHE A 1 98 ? -14.630 -1.115 28.455 1.00 83.94 98 PHE A O 1
ATOM 761 N N . PRO A 1 99 ? -13.481 -0.138 30.133 1.00 76.00 99 PRO A N 1
ATOM 762 C CA . PRO A 1 99 ? -13.978 -1.047 31.158 1.00 76.00 99 PRO A CA 1
ATOM 763 C C . PRO A 1 99 ? -15.490 -0.890 31.357 1.00 76.00 99 PRO A C 1
ATOM 765 O O . PRO A 1 99 ? -16.058 0.184 31.153 1.00 76.00 99 PRO A O 1
ATOM 768 N N . HIS A 1 100 ? -16.131 -1.989 31.755 1.00 70.81 100 HIS A N 1
ATOM 7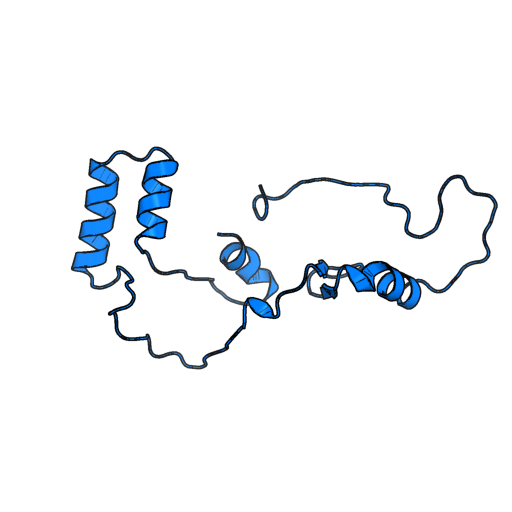69 C CA . HIS A 1 100 ? -17.585 -2.124 31.800 1.00 70.81 100 HIS A CA 1
ATOM 770 C C . HIS A 1 100 ? -18.252 -1.014 32.628 1.00 70.81 100 HIS A C 1
ATOM 772 O O . HIS A 1 100 ? -17.938 -0.834 33.805 1.00 70.81 100 HIS A O 1
ATOM 778 N N . ARG A 1 101 ? -19.202 -0.298 32.019 1.00 70.44 101 ARG A N 1
ATOM 779 C CA . ARG A 1 101 ? -20.156 0.566 32.724 1.00 70.44 101 ARG A CA 1
ATOM 780 C C . ARG A 1 101 ? -21.445 -0.202 32.997 1.00 70.44 101 ARG A C 1
ATOM 782 O O . ARG A 1 101 ? -21.795 -1.117 32.252 1.00 70.44 101 ARG A O 1
ATOM 789 N N . GLU A 1 102 ? -22.147 0.168 34.067 1.00 71.25 102 GLU A N 1
ATOM 790 C CA . GLU A 1 102 ? -23.483 -0.368 34.330 1.00 71.25 102 GLU A CA 1
ATOM 791 C C . GLU A 1 102 ? -24.396 -0.100 33.131 1.00 71.25 102 GLU A C 1
ATOM 793 O O . GLU A 1 102 ? -24.527 1.033 32.659 1.00 71.25 102 GLU A O 1
ATOM 798 N N . LYS A 1 103 ? -25.012 -1.169 32.619 1.00 67.38 103 LYS A N 1
ATOM 799 C CA . LYS A 1 103 ? -25.934 -1.082 31.491 1.00 67.38 103 LYS A CA 1
ATOM 800 C C . LYS A 1 103 ? -27.218 -0.401 31.945 1.00 67.38 103 LYS A C 1
ATOM 802 O O . LYS A 1 103 ? -27.968 -0.954 32.745 1.00 67.38 103 LYS A O 1
ATOM 807 N N . THR A 1 104 ? -27.500 0.768 31.386 1.00 69.69 104 THR A N 1
ATOM 808 C CA . THR A 1 104 ? -28.861 1.308 31.353 1.00 69.69 104 THR A CA 1
ATOM 809 C C . THR A 1 104 ? -29.613 0.696 30.168 1.00 69.69 104 THR A C 1
ATOM 811 O O . THR A 1 104 ? -28.978 0.314 29.182 1.00 69.69 104 THR A O 1
ATOM 814 N N . PRO A 1 105 ? -30.949 0.556 30.229 1.00 69.50 105 PRO A N 1
ATOM 815 C CA . PRO A 1 105 ? -31.725 0.122 29.074 1.00 69.50 105 PRO A CA 1
ATOM 816 C C . PRO A 1 105 ? -31.533 1.130 27.937 1.00 69.50 105 PRO A C 1
ATOM 818 O O . PRO A 1 105 ? -31.988 2.269 28.027 1.00 69.50 105 PRO A O 1
ATOM 821 N N . ALA A 1 106 ? -30.834 0.718 26.886 1.00 74.25 106 ALA A N 1
ATOM 822 C CA . ALA A 1 106 ? -30.516 1.557 25.743 1.00 74.25 106 ALA A CA 1
ATOM 823 C C . ALA A 1 106 ? -30.699 0.767 24.444 1.00 74.25 106 ALA A C 1
ATOM 825 O O . ALA A 1 106 ? -30.523 -0.449 24.404 1.00 74.25 106 ALA A O 1
ATOM 826 N N . VAL A 1 107 ? -31.062 1.479 23.375 1.00 86.25 107 VAL A N 1
ATOM 827 C CA . VAL A 1 107 ? -31.174 0.924 22.014 1.00 86.25 107 VAL A CA 1
ATOM 828 C C . VAL A 1 107 ? -29.790 0.597 21.430 1.00 86.25 107 VAL A C 1
ATOM 830 O O . VAL A 1 107 ? -29.687 -0.250 20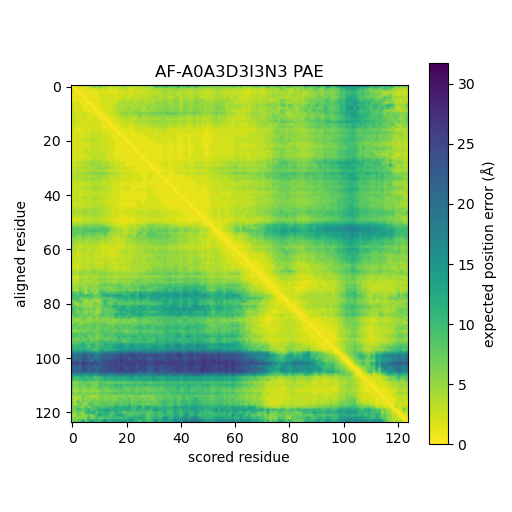.551 1.00 86.25 107 VAL A O 1
ATOM 833 N N . LEU A 1 108 ? -28.736 1.242 21.943 1.00 87.75 108 LEU A N 1
ATOM 834 C CA . LEU A 1 108 ? -27.338 1.045 21.558 1.00 87.75 108 LEU A CA 1
ATOM 835 C C . LEU A 1 108 ? -26.514 0.556 22.752 1.00 87.75 108 LEU A C 1
ATOM 837 O O . LEU A 1 108 ? -26.745 0.974 23.887 1.00 87.75 108 LEU A O 1
ATOM 841 N N . ASN A 1 109 ? -25.529 -0.292 22.476 1.00 86.31 109 ASN A N 1
ATOM 842 C CA . ASN A 1 109 ? -24.557 -0.818 23.424 1.00 86.31 109 ASN A CA 1
ATOM 843 C C . ASN A 1 109 ? -23.151 -0.261 23.151 1.00 86.31 109 ASN A C 1
ATOM 845 O O . ASN A 1 109 ? -22.817 0.145 22.036 1.00 86.31 109 ASN A O 1
ATOM 849 N N . ASP A 1 110 ? -22.291 -0.304 24.172 1.00 86.75 110 ASP A N 1
ATOM 850 C CA . ASP A 1 110 ? -20.869 0.005 24.013 1.00 86.75 110 ASP A CA 1
ATOM 851 C C . ASP A 1 110 ? -20.225 -0.924 22.971 1.00 86.75 110 ASP A C 1
ATOM 853 O O . ASP A 1 110 ? -20.230 -2.149 23.121 1.00 86.75 110 ASP A O 1
ATOM 857 N N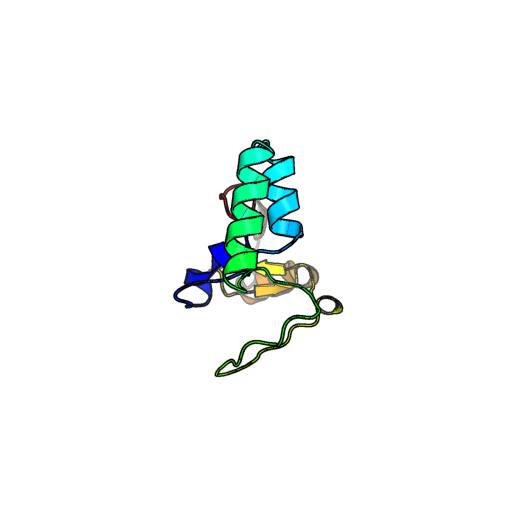 . GLY A 1 111 ? -19.631 -0.323 21.938 1.00 87.31 111 GLY A N 1
ATOM 858 C CA . GLY A 1 111 ? -18.978 -1.031 20.835 1.00 87.31 111 GLY A CA 1
ATOM 859 C C . GLY A 1 111 ? -19.841 -1.200 19.583 1.00 87.31 111 GLY A C 1
ATOM 860 O O . GLY A 1 111 ? -19.328 -1.691 18.578 1.00 87.31 111 GLY A O 1
ATOM 861 N N . ASP A 1 112 ? -21.107 -0.770 19.606 1.00 91.00 112 ASP A N 1
ATOM 862 C CA . ASP A 1 112 ? -21.946 -0.767 18.408 1.00 91.00 112 ASP A CA 1
ATOM 863 C C . ASP A 1 112 ? -21.368 0.169 17.332 1.00 91.00 112 ASP A C 1
ATOM 865 O O . ASP A 1 112 ? -20.966 1.307 17.594 1.00 91.00 112 ASP A O 1
ATOM 869 N N . VAL A 1 113 ? -21.334 -0.317 16.089 1.00 91.69 113 VAL A N 1
ATOM 870 C CA . VAL A 1 113 ? -20.849 0.453 14.940 1.00 91.69 113 VAL A CA 1
ATOM 871 C C . VAL A 1 113 ? -21.967 1.361 14.443 1.00 91.69 113 VAL A C 1
ATOM 873 O O . VAL A 1 113 ? -22.937 0.900 13.849 1.00 91.69 113 VAL A O 1
ATOM 876 N N . VAL A 1 114 ? -21.811 2.665 14.658 1.00 94.94 114 VAL A N 1
ATOM 877 C CA . VAL A 1 114 ? -22.782 3.685 14.217 1.00 94.94 114 VAL A CA 1
ATOM 878 C C . VAL A 1 114 ? -22.374 4.397 12.923 1.00 94.94 114 VAL A C 1
ATOM 880 O O . VAL A 1 114 ? -23.195 5.062 12.299 1.00 94.94 114 VAL A O 1
ATOM 883 N N . ILE A 1 115 ? -21.113 4.252 12.501 1.00 95.12 115 ILE A N 1
ATOM 884 C CA . ILE A 1 115 ? -20.575 4.780 11.242 1.00 95.12 115 ILE A CA 1
ATOM 885 C C . ILE A 1 115 ? -19.735 3.683 10.587 1.00 95.12 115 ILE A C 1
ATOM 887 O O . ILE A 1 115 ? -18.800 3.169 11.197 1.00 95.12 115 ILE A O 1
ATOM 891 N N . ALA A 1 116 ? -20.038 3.368 9.330 1.00 94.56 116 ALA A N 1
ATOM 892 C CA . ALA A 1 116 ? -19.220 2.520 8.473 1.00 94.56 116 ALA A CA 1
ATOM 893 C C . ALA A 1 116 ? -19.077 3.216 7.118 1.00 94.56 116 ALA A C 1
ATOM 895 O O . ALA A 1 116 ? -20.049 3.348 6.376 1.00 94.56 116 ALA A O 1
ATOM 896 N N . ALA A 1 117 ? -17.878 3.708 6.823 1.00 92.81 117 ALA A N 1
ATOM 897 C CA . ALA A 1 117 ? -17.607 4.475 5.618 1.00 92.81 117 ALA A CA 1
ATOM 898 C C . ALA A 1 117 ? -16.362 3.920 4.921 1.00 92.81 117 ALA A C 1
ATOM 900 O O . ALA A 1 117 ? -15.323 3.745 5.553 1.00 92.81 117 ALA A O 1
ATOM 901 N N . ILE A 1 118 ? -16.475 3.659 3.619 1.00 90.56 118 ILE A N 1
ATOM 902 C CA . ILE A 1 118 ? -15.330 3.359 2.757 1.00 90.56 118 ILE A CA 1
ATOM 903 C C . ILE A 1 118 ? -14.877 4.693 2.171 1.00 90.56 118 ILE A C 1
ATOM 905 O O . ILE A 1 118 ? -15.607 5.315 1.400 1.00 90.56 118 ILE A O 1
ATOM 909 N N . THR A 1 119 ? -13.715 5.171 2.603 1.00 88.69 119 THR A N 1
ATOM 910 C CA . THR A 1 119 ? -13.190 6.497 2.262 1.00 88.69 119 THR A CA 1
ATOM 911 C C . THR A 1 119 ? -11.677 6.433 2.037 1.00 88.69 119 THR A C 1
ATOM 913 O O . THR A 1 119 ? -11.064 5.383 2.219 1.00 88.69 119 THR A O 1
ATOM 916 N N . SER A 1 120 ? -11.087 7.582 1.692 1.00 84.62 120 SER A N 1
ATOM 917 C CA . SER A 1 120 ? -9.654 7.796 1.449 1.00 84.62 120 SER A CA 1
ATOM 918 C C . SER A 1 120 ? -9.091 7.166 0.172 1.00 84.62 120 SER A C 1
ATOM 920 O O . SER A 1 120 ? -9.314 5.997 -0.128 1.00 84.62 120 SER A O 1
ATOM 922 N N . CYS A 1 121 ? -8.225 7.926 -0.507 1.00 80.69 121 CYS A N 1
ATOM 923 C CA . CYS A 1 121 ? -7.417 7.455 -1.635 1.00 80.69 121 CYS A CA 1
ATOM 924 C C . CYS A 1 121 ? -6.415 6.349 -1.260 1.00 80.69 121 CYS A C 1
ATOM 926 O O . CYS A 1 121 ? -5.807 5.740 -2.135 1.00 80.69 121 CYS A O 1
ATOM 928 N N . THR A 1 122 ? -6.221 6.082 0.034 1.00 76.44 122 THR A N 1
ATOM 929 C CA . THR A 1 122 ? -5.390 4.977 0.529 1.00 76.44 122 THR A CA 1
ATOM 930 C C . THR A 1 122 ? -5.966 3.607 0.142 1.00 76.44 122 THR A C 1
ATOM 932 O O . THR A 1 122 ? -5.202 2.667 -0.103 1.00 76.44 122 THR A O 1
ATOM 935 N N . ASN A 1 123 ? -7.301 3.497 0.084 1.00 70.88 123 ASN A N 1
ATOM 936 C CA . ASN A 1 123 ? -8.029 2.239 -0.109 1.00 70.88 123 ASN A CA 1
ATOM 937 C C . ASN A 1 123 ? -8.959 2.222 -1.332 1.00 70.88 123 ASN A C 1
ATOM 939 O O . ASN A 1 123 ? -9.294 1.127 -1.783 1.00 70.88 123 ASN A O 1
ATOM 943 N N . THR A 1 124 ? -9.391 3.385 -1.832 1.00 53.38 124 THR A N 1
ATOM 944 C CA . THR A 1 124 ? -10.227 3.522 -3.043 1.00 53.38 124 THR A CA 1
ATOM 945 C C . THR A 1 124 ? -9.383 3.627 -4.301 1.00 53.38 124 THR A C 1
ATOM 947 O O . THR A 1 124 ? -9.731 2.965 -5.299 1.00 53.38 124 THR A O 1
#

Nearest PDB structures (foldseek):
  3sn2-assembly1_A  TM=6.809E-01  e=2.930E-06  Oryctolagus cuniculus

Foldseek 3Di:
DLVQVCCVVVPHPTDDDFAEPVNLVVCVVVPHDPVVSVVVVVVCVVVVRYDDPPDDDDDDPDDDDDDPVPDADWDADDPGRPRIDHPVCVVVVQCVVPPDDPDDDDPDDRPDDPDDDDDDPSRD

Radius of gyration: 21.95 Å; Cα contacts (8 Å, |Δi|>4): 77; chains: 1; bounding box: 55×27×62 Å

Secondary structure (DSSP, 8-state):
-HHHHTTTTTT-S-----B-HHHHHHHHHTT--HHHHHHHHHHHHHTT-B--TTSPPP--S------GGG---EEE-SS-TT-EEEGGGHHHHHHHHSPPPP--S-SS-TT--------STTT-

Sequence (124 aa):
ATIANMAPEYGATCGLFPVDAETIRYLRTSGRDETHIARVEAYYRAQNLFHSADMPEAEYSSTLSLDLGDVQPSVAGPKRPQDRSILSQAQASFRNVFPHREKTPAVLNDGDVVIAAITSCTNT